Protein AF-A0AAD9N5W9-F1 (afdb_monomer_lite)

InterPro domains:
  IPR009030 Growth factor receptor cysteine-rich domain superfamily [SSF57184] (3-117)

Secondary structure (DSSP, 8-state):
--TTS--PPPPTTBSSEEE-TTSS-EEEPTT-BPTTEEE-TTS-EEEPPTTBSSEEEETTEEEE-TT-BPTTEEE-TTT--EEEPSTTBS--SSTT---TT-BPTTPEEETTTTEEE------

Structure (mmCIF, N/CA/C/O backbone):
data_AF-A0AAD9N5W9-F1
#
_entry.id   AF-A0AAD9N5W9-F1
#
loop_
_atom_site.group_PDB
_atom_site.id
_atom_site.type_symbol
_atom_site.label_atom_id
_atom_site.label_alt_id
_atom_site.label_comp_id
_atom_site.label_asym_id
_atom_site.label_entity_id
_atom_site.label_seq_id
_atom_site.pdbx_PDB_ins_code
_atom_site.Cartn_x
_atom_site.Cartn_y
_atom_site.Cartn_z
_atom_site.occupancy
_atom_site.B_iso_or_equiv
_atom_site.auth_seq_id
_atom_site.auth_comp_id
_atom_site.auth_asym_id
_atom_site.auth_atom_id
_atom_site.pdbx_PDB_model_num
ATOM 1 N N . MET A 1 1 ? 24.415 -7.903 -15.112 1.00 46.16 1 MET A N 1
ATOM 2 C CA . MET A 1 1 ? 25.816 -7.718 -14.672 1.00 46.16 1 MET A CA 1
ATOM 3 C C . MET A 1 1 ? 26.471 -6.751 -15.632 1.00 46.16 1 MET A C 1
ATOM 5 O O . MET A 1 1 ? 26.372 -6.989 -16.832 1.00 46.16 1 MET A O 1
ATOM 9 N N . LYS A 1 2 ? 27.079 -5.672 -15.133 1.00 53.84 2 LYS A N 1
ATOM 10 C CA . LYS A 1 2 ? 27.999 -4.876 -15.950 1.00 53.84 2 LYS A CA 1
ATOM 11 C C . LYS A 1 2 ? 29.322 -5.635 -16.118 1.00 53.84 2 LYS A C 1
ATOM 13 O O . LYS A 1 2 ? 29.645 -6.520 -15.325 1.00 53.84 2 LYS A O 1
ATOM 18 N N . SER A 1 3 ? 30.076 -5.295 -17.158 1.00 59.38 3 SER A N 1
ATOM 19 C CA . SER A 1 3 ? 31.372 -5.898 -17.511 1.00 59.38 3 SER A CA 1
ATOM 20 C C . SER A 1 3 ? 32.486 -5.635 -16.483 1.00 59.38 3 SER A C 1
ATOM 22 O O . SER A 1 3 ? 33.529 -6.275 -16.551 1.00 59.38 3 SER A O 1
ATOM 24 N N . ASP A 1 4 ? 32.261 -4.736 -15.523 1.00 64.19 4 ASP A N 1
ATOM 25 C CA . ASP A 1 4 ? 33.146 -4.407 -14.397 1.00 64.19 4 ASP A CA 1
ATOM 26 C C . ASP A 1 4 ? 32.811 -5.188 -13.107 1.00 64.19 4 ASP A C 1
ATOM 28 O O . ASP A 1 4 ? 33.439 -4.978 -12.071 1.00 64.19 4 ASP A O 1
ATOM 32 N N . GLY A 1 5 ? 31.823 -6.091 -13.150 1.00 66.06 5 GLY A N 1
ATOM 33 C CA . GLY A 1 5 ? 31.380 -6.856 -11.982 1.00 66.06 5 GLY A CA 1
ATOM 34 C C . GLY A 1 5 ? 30.469 -6.078 -11.029 1.00 66.06 5 GLY A C 1
ATOM 35 O O . GLY A 1 5 ? 30.102 -6.613 -9.983 1.00 66.06 5 GLY A O 1
ATOM 36 N N . THR A 1 6 ? 30.057 -4.854 -11.377 1.00 71.69 6 THR A N 1
ATOM 37 C CA . THR A 1 6 ? 29.087 -4.100 -10.575 1.00 71.69 6 THR A CA 1
ATOM 38 C C . THR A 1 6 ? 27.648 -4.508 -10.907 1.00 71.69 6 THR A C 1
ATOM 40 O O . THR A 1 6 ? 27.255 -4.719 -12.066 1.00 71.69 6 THR A O 1
ATOM 43 N N . CYS A 1 7 ? 26.835 -4.651 -9.861 1.00 77.94 7 CYS A N 1
ATOM 44 C CA . CYS A 1 7 ? 25.396 -4.846 -9.980 1.00 77.94 7 CYS A CA 1
ATOM 45 C C . CYS A 1 7 ? 24.723 -3.477 -9.941 1.00 77.94 7 CYS A C 1
ATOM 47 O O . CYS A 1 7 ? 24.791 -2.783 -8.932 1.00 77.94 7 CYS A O 1
ATOM 49 N N . LEU A 1 8 ? 24.080 -3.090 -11.043 1.00 83.19 8 LEU A N 1
ATOM 50 C CA . LEU A 1 8 ? 23.197 -1.932 -11.039 1.00 83.19 8 LEU A CA 1
ATOM 51 C C . LEU A 1 8 ? 21.906 -2.318 -10.315 1.00 83.19 8 LEU A C 1
ATOM 53 O O . LEU A 1 8 ? 21.275 -3.314 -10.676 1.00 83.19 8 LEU A O 1
ATOM 57 N N . GLU A 1 9 ? 21.535 -1.553 -9.295 1.00 87.25 9 GLU A N 1
ATOM 58 C CA . GLU A 1 9 ? 20.286 -1.777 -8.576 1.00 87.25 9 GLU A CA 1
ATOM 59 C C . GLU A 1 9 ? 19.084 -1.359 -9.427 1.00 87.25 9 GLU A C 1
ATOM 61 O O . GLU A 1 9 ? 19.150 -0.423 -10.227 1.00 87.25 9 GLU A O 1
ATOM 66 N N . CYS A 1 10 ? 17.969 -2.068 -9.258 1.00 88.81 10 CYS A N 1
ATOM 67 C CA . CYS A 1 10 ? 16.720 -1.665 -9.885 1.00 88.81 10 CYS A CA 1
ATOM 68 C C . CYS A 1 10 ? 16.215 -0.344 -9.288 1.00 88.81 10 CYS A C 1
ATOM 70 O O . CYS A 1 10 ? 16.436 -0.093 -8.100 1.00 88.81 10 CYS A O 1
ATOM 72 N N . PRO A 1 11 ? 15.463 0.457 -10.067 1.00 89.56 11 PRO A N 1
ATOM 73 C CA . PRO A 1 11 ? 14.783 1.634 -9.544 1.00 89.56 11 PRO A CA 1
ATOM 74 C C . PRO A 1 11 ? 13.959 1.314 -8.294 1.00 89.56 11 PRO A C 1
ATOM 76 O O . PRO A 1 11 ? 13.427 0.207 -8.141 1.00 89.56 11 PRO A O 1
ATOM 79 N N . THR A 1 12 ? 13.825 2.298 -7.407 1.00 91.62 12 THR A N 1
ATOM 80 C CA . THR A 1 12 ? 13.035 2.171 -6.179 1.00 91.62 12 THR A CA 1
ATOM 81 C C . THR A 1 12 ? 11.639 1.630 -6.479 1.00 91.62 12 THR A C 1
ATOM 83 O O . THR A 1 12 ? 10.984 2.044 -7.430 1.00 91.62 12 THR A O 1
ATOM 86 N N . GLY A 1 13 ? 11.185 0.670 -5.671 1.00 90.50 13 GLY A N 1
ATOM 87 C CA . GLY A 1 13 ? 9.868 0.059 -5.850 1.00 90.50 13 GLY A CA 1
ATOM 88 C C . GLY A 1 13 ? 9.771 -0.958 -6.986 1.00 90.50 13 GLY A C 1
ATOM 89 O O . GLY A 1 13 ? 8.724 -1.574 -7.133 1.00 90.50 13 GLY A O 1
ATOM 90 N N . CYS A 1 14 ? 10.834 -1.203 -7.754 1.00 93.88 14 CYS A N 1
ATOM 91 C CA . CYS A 1 14 ? 10.831 -2.196 -8.822 1.00 93.88 14 CYS A CA 1
ATOM 92 C C . CYS A 1 14 ? 11.316 -3.570 -8.332 1.00 93.88 14 CYS A C 1
ATOM 94 O O . CYS A 1 14 ? 12.385 -3.685 -7.730 1.00 93.88 14 CYS A O 1
ATOM 96 N N . ALA A 1 15 ? 10.533 -4.623 -8.573 1.00 93.00 15 ALA A N 1
ATOM 97 C CA . ALA A 1 15 ? 10.898 -6.000 -8.238 1.00 93.00 15 ALA A CA 1
ATOM 98 C C . ALA A 1 15 ? 11.786 -6.635 -9.317 1.00 93.00 15 ALA A C 1
ATOM 100 O O . ALA A 1 15 ? 12.663 -7.434 -8.996 1.00 93.00 15 ALA A O 1
ATOM 101 N N . VAL A 1 16 ? 11.563 -6.279 -10.587 1.00 91.12 16 VAL A N 1
ATOM 102 C CA . VAL A 1 16 ? 12.342 -6.775 -11.730 1.00 91.12 16 VAL A CA 1
ATOM 103 C C . VAL A 1 16 ? 12.600 -5.637 -12.706 1.00 91.12 16 VAL A C 1
ATOM 105 O O . VAL A 1 16 ? 11.656 -5.066 -13.246 1.00 91.12 16 VAL A O 1
ATOM 108 N N . CYS A 1 17 ? 13.868 -5.338 -12.976 1.00 91.56 17 CYS A N 1
ATOM 109 C CA . CYS A 1 17 ? 14.277 -4.319 -13.938 1.00 91.56 17 CYS A CA 1
ATOM 110 C C . CYS A 1 17 ? 15.056 -4.912 -15.118 1.00 91.56 17 CYS A C 1
ATOM 112 O O . CYS A 1 17 ? 15.670 -5.976 -15.015 1.00 91.56 17 CYS A O 1
ATOM 114 N N . SER A 1 18 ? 15.038 -4.196 -16.238 1.00 89.81 18 SER A N 1
ATOM 115 C CA . SER A 1 18 ? 15.862 -4.456 -17.414 1.00 89.81 18 SER A CA 1
ATOM 116 C C . SER A 1 18 ? 16.995 -3.441 -17.483 1.00 89.81 18 SER A C 1
ATOM 118 O O . SER A 1 18 ? 16.785 -2.252 -17.271 1.00 89.81 18 SER A O 1
ATOM 120 N N . LEU A 1 19 ? 18.200 -3.917 -17.789 1.00 87.75 19 LEU A N 1
ATOM 121 C CA . LEU A 1 19 ? 19.357 -3.063 -18.047 1.00 87.75 19 LEU A CA 1
ATOM 122 C C . LEU A 1 19 ? 19.247 -2.435 -19.438 1.00 87.75 19 LEU A C 1
ATOM 124 O O . LEU A 1 19 ? 18.858 -3.109 -20.395 1.00 87.75 19 LEU A O 1
ATOM 128 N N . SER A 1 20 ? 19.635 -1.168 -19.555 1.00 84.69 20 SER A N 1
ATOM 129 C CA . SER A 1 20 ? 19.831 -0.521 -20.849 1.00 84.69 20 SER A CA 1
ATOM 130 C C . SER A 1 20 ? 20.986 -1.171 -21.619 1.00 84.69 20 SER A C 1
ATOM 132 O O . SER A 1 20 ? 21.860 -1.817 -21.037 1.00 84.69 20 SER A O 1
ATOM 134 N N . ALA A 1 21 ? 20.998 -1.008 -22.945 1.00 82.75 21 ALA A N 1
ATOM 135 C CA . ALA A 1 21 ? 21.996 -1.634 -23.819 1.00 82.75 21 ALA A CA 1
ATOM 136 C C . ALA A 1 21 ? 23.443 -1.202 -23.506 1.00 82.75 21 ALA A C 1
ATOM 138 O O . ALA A 1 21 ? 24.378 -1.970 -23.715 1.00 82.75 21 ALA A O 1
ATOM 139 N N . ASP A 1 22 ? 23.622 0.007 -22.976 1.00 81.44 22 ASP A N 1
ATOM 140 C CA . ASP A 1 22 ? 24.897 0.558 -22.508 1.00 81.44 22 ASP A CA 1
ATOM 141 C C . ASP A 1 22 ? 25.222 0.176 -21.048 1.00 81.44 22 ASP A C 1
ATOM 143 O O . A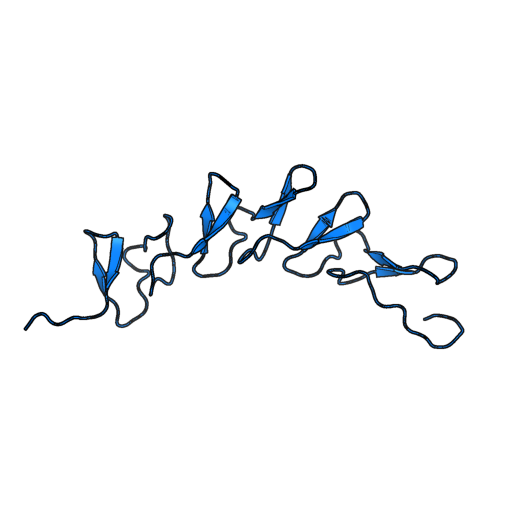SP A 1 22 ? 26.287 0.515 -20.533 1.00 81.44 22 ASP A O 1
ATOM 147 N N . GLY A 1 23 ? 24.313 -0.523 -20.359 1.00 79.75 23 GLY A N 1
ATOM 148 C CA . GLY A 1 23 ? 24.467 -0.950 -18.971 1.00 79.75 23 GLY A CA 1
ATOM 149 C C . GLY A 1 23 ? 24.566 0.204 -17.973 1.00 79.75 23 GLY A C 1
ATOM 150 O O . GLY A 1 23 ? 25.011 -0.010 -16.845 1.00 79.75 23 GLY A O 1
ATOM 151 N N . THR A 1 24 ? 24.208 1.433 -18.351 1.00 83.38 24 THR A N 1
ATOM 152 C CA . THR A 1 24 ? 24.320 2.609 -17.472 1.00 83.38 24 THR A CA 1
ATOM 153 C C . THR A 1 24 ? 23.067 2.839 -16.637 1.00 83.38 24 THR A C 1
ATOM 155 O O . THR A 1 24 ? 23.171 3.391 -15.543 1.00 83.38 24 THR A O 1
ATOM 158 N N . SER A 1 25 ? 21.915 2.358 -17.106 1.00 84.38 25 SER A N 1
ATOM 159 C CA . SER A 1 25 ? 20.615 2.546 -16.470 1.00 84.38 25 SER A CA 1
ATOM 160 C C . SER A 1 25 ? 19.832 1.234 -16.384 1.00 84.38 25 SER A C 1
ATOM 162 O O . SER A 1 25 ? 20.102 0.265 -17.097 1.00 84.38 25 SER A O 1
ATOM 164 N N . ALA A 1 26 ? 18.873 1.190 -15.463 1.00 88.19 26 ALA A N 1
ATOM 165 C CA . ALA A 1 26 ? 17.914 0.106 -15.346 1.00 88.19 26 ALA A CA 1
ATOM 166 C C . ALA A 1 26 ? 16.507 0.697 -15.333 1.00 88.19 26 ALA A C 1
ATOM 168 O O . ALA A 1 26 ? 16.234 1.632 -14.584 1.00 88.19 26 ALA A O 1
ATOM 169 N N . THR A 1 27 ? 15.615 0.146 -16.145 1.00 88.88 27 THR A N 1
ATOM 170 C CA . THR A 1 27 ? 14.198 0.524 -16.196 1.00 88.88 27 THR A CA 1
ATOM 171 C C . THR A 1 27 ? 13.349 -0.599 -15.634 1.00 88.88 27 THR 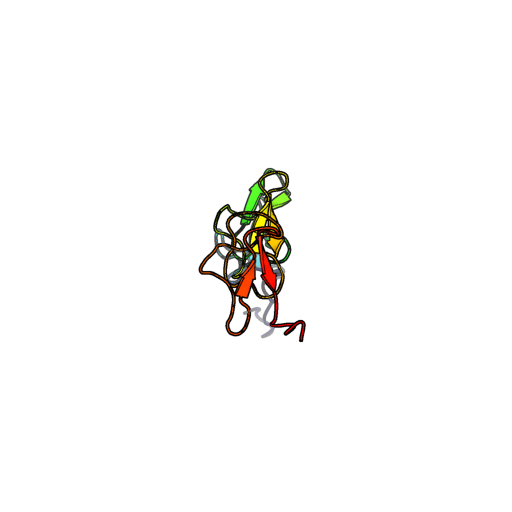A C 1
ATOM 173 O O . THR A 1 27 ? 13.689 -1.777 -15.767 1.00 88.88 27 THR A O 1
ATOM 176 N N . CYS A 1 28 ? 12.250 -0.263 -14.956 1.00 92.06 28 CYS A N 1
ATOM 177 C CA . CYS A 1 28 ? 11.400 -1.306 -14.403 1.00 92.06 28 CYS A CA 1
ATOM 178 C C . CYS A 1 28 ? 10.671 -2.059 -15.515 1.00 92.06 28 CYS A C 1
ATOM 180 O O . CYS A 1 28 ? 10.127 -1.455 -16.440 1.00 92.06 28 CYS A O 1
ATOM 182 N N . VAL A 1 29 ? 10.637 -3.387 -15.416 1.00 92.44 29 VAL A N 1
ATOM 183 C CA . VAL A 1 29 ? 9.873 -4.210 -16.356 1.00 92.44 29 VAL A CA 1
ATOM 184 C C . VAL A 1 29 ? 8.384 -3.936 -16.158 1.00 92.44 29 VAL A C 1
ATOM 186 O O . VAL A 1 29 ? 7.912 -3.747 -15.034 1.00 92.44 29 VAL A O 1
ATOM 189 N N . SER A 1 30 ? 7.628 -3.919 -17.257 1.00 91.44 30 SER A N 1
ATOM 190 C CA . SER A 1 30 ? 6.193 -3.657 -17.195 1.00 91.44 30 SER A CA 1
ATOM 191 C C . SER A 1 30 ? 5.465 -4.636 -16.265 1.00 91.44 30 SER A C 1
ATOM 193 O O . SER A 1 30 ? 5.664 -5.851 -16.342 1.00 91.44 30 SER A O 1
ATOM 195 N N . GLY A 1 31 ? 4.671 -4.098 -15.337 1.00 88.19 31 GLY A N 1
ATOM 196 C CA . GLY A 1 31 ? 3.935 -4.863 -14.328 1.00 88.19 31 GLY A CA 1
ATOM 197 C C . GLY A 1 31 ? 4.802 -5.531 -13.253 1.00 88.19 31 GLY A C 1
ATOM 198 O O . GLY A 1 31 ? 4.323 -6.437 -12.574 1.00 88.19 31 GLY A O 1
ATOM 199 N N . LYS A 1 32 ? 6.076 -5.138 -13.093 1.00 93.50 32 LYS A N 1
ATOM 200 C CA . LYS A 1 32 ? 7.008 -5.731 -12.112 1.00 93.50 32 LYS A CA 1
ATOM 201 C C . LYS A 1 32 ? 7.387 -4.789 -10.971 1.00 93.50 32 LYS A C 1
ATOM 203 O O . LYS A 1 32 ? 8.500 -4.863 -10.452 1.00 93.50 32 LYS A O 1
ATOM 208 N N . CYS A 1 33 ? 6.465 -3.937 -10.540 1.00 94.19 33 CYS A N 1
ATOM 209 C CA . CYS A 1 33 ? 6.625 -3.211 -9.284 1.00 94.19 33 CYS A CA 1
ATOM 210 C C . CYS A 1 33 ? 6.484 -4.155 -8.076 1.00 94.19 33 CYS A C 1
ATOM 212 O O . CYS A 1 33 ? 5.839 -5.203 -8.149 1.00 94.19 33 CYS A O 1
ATOM 214 N N . LYS A 1 34 ? 7.135 -3.804 -6.966 1.00 93.38 34 LYS A N 1
ATOM 215 C CA . LYS A 1 34 ? 7.000 -4.476 -5.668 1.00 93.38 34 LYS A CA 1
ATOM 216 C C . LYS A 1 34 ? 5.581 -4.267 -5.127 1.00 93.38 34 LYS A C 1
ATOM 218 O O . LYS A 1 34 ? 4.870 -3.360 -5.548 1.00 93.38 34 LYS A O 1
ATOM 223 N N . GLN A 1 35 ? 5.182 -5.080 -4.151 1.00 90.12 35 GLN A N 1
ATOM 224 C CA . GLN A 1 35 ? 3.944 -4.844 -3.404 1.00 90.12 35 GLN A CA 1
ATOM 225 C C . GLN A 1 35 ? 3.959 -3.434 -2.794 1.00 90.12 35 GLN A C 1
ATOM 227 O O . GLN A 1 35 ? 5.021 -2.970 -2.371 1.00 90.12 35 GLN A O 1
ATOM 232 N N . ARG A 1 36 ? 2.795 -2.773 -2.730 1.00 91.62 36 ARG A N 1
ATOM 233 C CA . ARG A 1 36 ? 2.651 -1.359 -2.332 1.00 91.62 36 ARG A CA 1
ATOM 234 C C . ARG A 1 36 ? 3.259 -0.352 -3.315 1.00 91.62 36 ARG A C 1
ATOM 236 O O . ARG A 1 36 ? 3.501 0.790 -2.936 1.00 91.62 36 ARG A O 1
ATOM 243 N N . TYR A 1 37 ? 3.498 -0.756 -4.560 1.00 93.75 37 TYR A N 1
ATOM 244 C CA . TYR A 1 37 ? 3.879 0.139 -5.648 1.00 93.75 37 TYR A CA 1
ATOM 245 C C . TYR A 1 37 ? 3.018 -0.125 -6.883 1.00 93.75 37 TYR A C 1
ATOM 247 O O . TYR A 1 37 ? 2.654 -1.267 -7.163 1.00 93.75 37 TYR A O 1
ATOM 255 N N . ILE A 1 38 ? 2.750 0.929 -7.649 1.00 93.88 38 ILE A N 1
ATOM 256 C C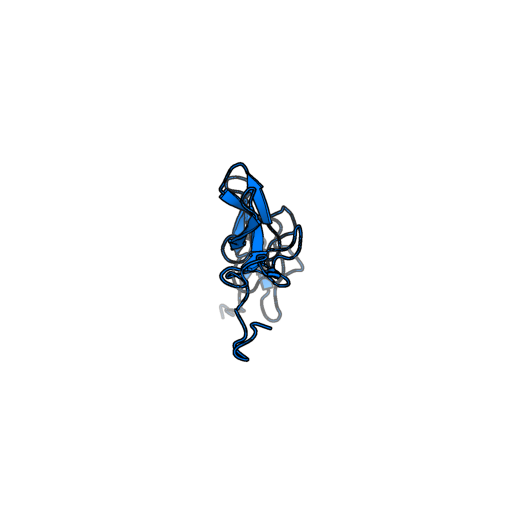A . ILE A 1 38 ? 2.049 0.873 -8.933 1.00 93.88 38 ILE A CA 1
ATOM 257 C C . ILE A 1 38 ? 2.942 1.435 -10.037 1.00 93.88 38 ILE A C 1
ATOM 259 O O . ILE A 1 38 ? 3.719 2.363 -9.813 1.00 93.88 38 ILE A O 1
ATOM 263 N N . GLN A 1 39 ? 2.862 0.847 -11.229 1.00 93.50 39 GLN A N 1
ATOM 264 C CA . GLN A 1 39 ? 3.659 1.291 -12.365 1.00 93.50 39 GLN A CA 1
ATOM 265 C C . GLN A 1 39 ? 3.028 2.513 -13.031 1.00 93.50 39 GLN A C 1
ATOM 267 O O . GLN A 1 39 ? 1.894 2.436 -13.497 1.00 93.50 39 GLN A O 1
ATOM 272 N N . ALA A 1 40 ? 3.796 3.593 -13.122 1.00 91.25 40 ALA A N 1
ATOM 273 C CA . ALA A 1 40 ? 3.486 4.783 -13.896 1.00 91.25 40 ALA A CA 1
ATOM 274 C C . ALA A 1 40 ? 3.762 4.603 -15.393 1.00 91.25 40 ALA A C 1
ATOM 276 O O . ALA A 1 40 ? 4.379 3.632 -15.840 1.00 91.25 40 ALA A O 1
ATOM 277 N N . THR A 1 41 ? 3.276 5.556 -16.185 1.00 88.25 41 THR A N 1
ATOM 278 C CA . THR A 1 41 ? 3.392 5.570 -17.652 1.00 88.25 41 THR A CA 1
ATOM 279 C C . THR A 1 41 ? 4.835 5.659 -18.146 1.00 88.25 41 THR A C 1
ATOM 281 O O . THR A 1 41 ? 5.135 5.178 -19.236 1.00 88.25 41 THR A O 1
ATOM 284 N N . ASP A 1 42 ? 5.738 6.213 -17.342 1.00 87.56 42 ASP A N 1
ATOM 285 C CA . ASP A 1 42 ? 7.180 6.309 -17.591 1.00 87.56 42 ASP A CA 1
ATOM 286 C C . ASP A 1 42 ? 7.963 5.045 -17.173 1.00 87.56 42 ASP A C 1
ATOM 288 O O . ASP A 1 42 ? 9.192 5.042 -17.193 1.00 87.56 42 ASP A O 1
ATOM 292 N N . LEU A 1 43 ? 7.259 3.964 -16.808 1.00 87.44 43 LEU A N 1
ATOM 293 C CA . LEU A 1 43 ? 7.810 2.724 -16.246 1.00 87.44 43 LEU A CA 1
ATOM 294 C C . LEU A 1 43 ? 8.442 2.886 -14.853 1.00 87.44 43 LEU A C 1
ATOM 296 O O . LEU A 1 43 ? 9.082 1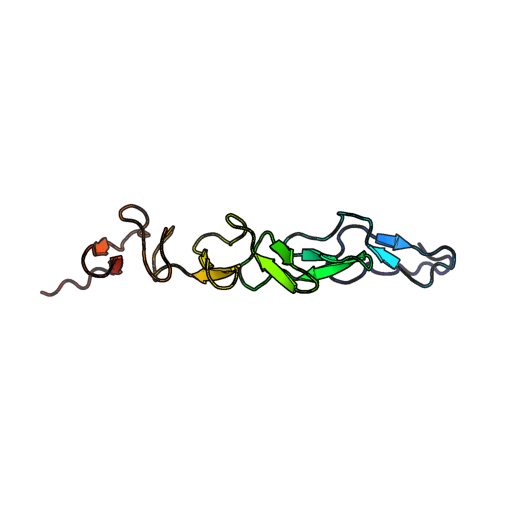.947 -14.368 1.00 87.44 43 LEU A O 1
ATOM 300 N N . SER A 1 44 ? 8.228 4.014 -14.176 1.00 89.88 44 SER A N 1
ATOM 301 C CA . SER A 1 44 ? 8.597 4.190 -12.770 1.00 89.88 44 SER A CA 1
ATOM 302 C C . SER A 1 44 ? 7.597 3.488 -11.851 1.00 89.88 44 SER A C 1
ATOM 304 O O . SER A 1 44 ? 6.423 3.334 -12.180 1.00 89.88 44 SER A O 1
ATOM 306 N N . CYS A 1 45 ? 8.044 3.056 -10.673 1.00 93.38 45 CYS A N 1
ATOM 307 C CA . CYS A 1 45 ? 7.162 2.502 -9.648 1.00 93.38 45 CYS A CA 1
ATOM 308 C C . CYS A 1 45 ? 6.876 3.571 -8.591 1.00 93.38 45 CYS A C 1
ATOM 310 O O . CYS A 1 45 ? 7.767 3.952 -7.832 1.00 93.38 45 CYS A O 1
ATOM 312 N N . ILE A 1 46 ? 5.630 4.032 -8.527 1.00 93.19 46 ILE A N 1
ATOM 313 C CA . ILE A 1 46 ? 5.171 5.023 -7.551 1.00 93.19 46 ILE A CA 1
ATOM 314 C C . ILE A 1 46 ? 4.657 4.279 -6.312 1.00 93.19 46 ILE A C 1
ATOM 316 O O . ILE A 1 46 ? 3.930 3.293 -6.464 1.00 93.19 46 ILE A O 1
ATOM 320 N N . PRO A 1 47 ? 5.033 4.693 -5.089 1.00 94.00 47 PRO A N 1
ATOM 321 C CA . PRO A 1 47 ? 4.510 4.075 -3.878 1.00 94.00 47 PRO A CA 1
ATOM 322 C C . PRO A 1 47 ? 3.003 4.314 -3.750 1.00 94.00 47 PRO A C 1
ATOM 324 O O . PRO A 1 47 ? 2.506 5.411 -4.006 1.00 94.00 47 PRO A O 1
ATOM 327 N N . CYS A 1 48 ? 2.281 3.288 -3.312 1.00 92.94 48 CYS A N 1
ATOM 328 C CA . CYS A 1 48 ? 0.892 3.428 -2.910 1.00 92.94 48 CYS A CA 1
ATOM 329 C C . CYS A 1 48 ? 0.772 4.354 -1.684 1.00 92.94 48 CYS A C 1
ATOM 331 O O . CYS A 1 48 ? 1.729 4.472 -0.909 1.00 92.94 48 CYS A O 1
ATOM 333 N N . PRO A 1 49 ? -0.407 4.967 -1.465 1.00 91.00 49 PRO A N 1
ATOM 334 C CA . PRO A 1 49 ? -0.698 5.713 -0.245 1.00 91.00 49 PRO A CA 1
ATOM 335 C C . PRO A 1 49 ? -0.397 4.920 1.035 1.00 91.00 49 PRO A C 1
ATOM 337 O O . PRO A 1 49 ? -0.311 3.686 1.027 1.00 91.00 49 PRO A O 1
ATOM 340 N N . ALA A 1 50 ? -0.258 5.634 2.154 1.00 89.31 50 ALA A N 1
ATOM 341 C CA . ALA A 1 50 ? -0.089 5.006 3.461 1.00 89.31 50 ALA A CA 1
ATOM 342 C C . ALA A 1 50 ? -1.191 3.963 3.712 1.00 89.31 50 ALA A C 1
ATOM 344 O O . ALA A 1 50 ? -2.334 4.135 3.291 1.00 89.31 50 ALA A O 1
ATOM 345 N N . ASP A 1 51 ? -0.795 2.851 4.332 1.00 88.06 51 ASP A N 1
ATOM 346 C CA . ASP A 1 51 ? -1.677 1.730 4.683 1.00 88.06 51 ASP A CA 1
ATOM 347 C C . ASP A 1 51 ? -2.426 1.072 3.515 1.00 88.06 51 ASP A C 1
ATOM 349 O O . ASP A 1 51 ? -3.345 0.283 3.717 1.00 88.06 51 ASP A O 1
ATOM 353 N N . CYS A 1 52 ? -1.966 1.329 2.289 1.00 91.56 52 CYS A N 1
ATOM 354 C CA . CYS A 1 52 ? -2.440 0.687 1.080 1.00 91.56 52 CYS A CA 1
ATOM 355 C C . CYS A 1 52 ? -1.466 -0.407 0.605 1.00 91.56 52 CYS A C 1
ATOM 357 O O . CYS A 1 52 ? -0.277 -0.167 0.357 1.00 91.56 52 CYS A O 1
ATOM 359 N N . VAL A 1 53 ? -1.987 -1.623 0.471 1.00 91.19 53 VAL A N 1
ATOM 360 C CA . VAL A 1 53 ? -1.349 -2.814 -0.103 1.00 91.19 53 VAL A CA 1
ATOM 361 C C . VAL A 1 53 ? -1.407 -2.804 -1.629 1.00 91.19 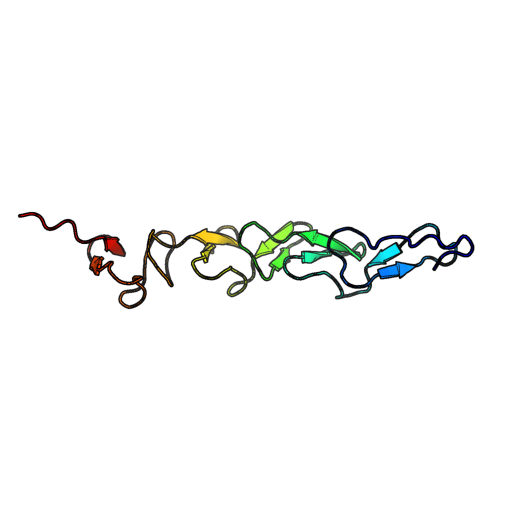53 VAL A C 1
ATOM 363 O O . VAL A 1 53 ? -0.432 -3.191 -2.281 1.00 91.19 53 VAL A O 1
ATOM 366 N N . SER A 1 54 ? -2.535 -2.363 -2.191 1.00 90.56 54 SER A N 1
ATOM 367 C CA . SER A 1 54 ? -2.793 -2.352 -3.631 1.00 90.56 54 SER A CA 1
ATOM 368 C C . SER A 1 54 ? -3.449 -1.046 -4.062 1.00 90.56 54 SER A C 1
ATOM 370 O O . SER A 1 54 ? -4.510 -0.682 -3.564 1.00 90.56 54 SER A O 1
ATOM 372 N N . CYS A 1 55 ? -2.826 -0.339 -4.999 1.00 93.56 55 CYS A N 1
ATOM 373 C CA . CYS A 1 55 ? -3.295 0.944 -5.507 1.00 93.56 55 CYS A CA 1
ATOM 374 C C . CYS A 1 55 ? -3.429 0.928 -7.032 1.00 93.56 55 CYS A C 1
ATOM 376 O O . CYS A 1 55 ? -2.834 0.098 -7.717 1.00 93.56 55 CYS A O 1
ATOM 378 N N . TYR A 1 56 ? -4.203 1.870 -7.557 1.00 91.88 56 TYR A N 1
ATOM 379 C CA . TYR A 1 56 ? -4.320 2.175 -8.977 1.00 91.88 56 TYR A CA 1
ATOM 380 C C . TYR A 1 56 ? -3.850 3.608 -9.238 1.00 91.88 56 TYR A C 1
ATOM 382 O O . TYR A 1 56 ? -3.734 4.414 -8.317 1.00 91.88 56 TYR A O 1
ATOM 390 N N . LEU A 1 57 ? -3.559 3.928 -10.496 1.00 92.06 57 LEU A N 1
ATOM 391 C CA . LEU A 1 57 ? -3.238 5.294 -10.896 1.00 92.06 57 LEU A CA 1
ATOM 392 C C . LEU A 1 57 ? -4.483 6.005 -11.401 1.00 92.06 57 LEU A C 1
ATOM 394 O O . LEU A 1 57 ? -5.177 5.504 -12.286 1.00 92.06 57 LEU A O 1
ATOM 398 N N . GLU A 1 58 ? -4.717 7.198 -10.869 1.00 90.19 58 GLU A N 1
ATOM 399 C CA . GLU A 1 58 ? -5.636 8.169 -11.445 1.00 90.19 58 GLU A CA 1
ATOM 400 C C . GLU A 1 58 ? -4.818 9.389 -11.885 1.00 90.19 58 GLU A C 1
ATOM 402 O O . GLU A 1 58 ? -4.366 10.196 -11.069 1.00 90.19 58 GLU A O 1
ATOM 407 N N . GLY A 1 59 ? -4.542 9.471 -13.190 1.00 88.88 59 GLY A N 1
ATOM 408 C CA . GLY A 1 59 ? -3.553 10.404 -13.730 1.00 88.88 59 GLY A CA 1
ATOM 409 C C . GLY A 1 59 ? -2.136 10.018 -13.295 1.00 88.88 59 GLY A C 1
ATOM 410 O O . GLY A 1 59 ? -1.664 8.933 -13.624 1.00 88.88 59 GLY A O 1
ATOM 411 N N . GLU A 1 60 ? -1.474 10.898 -12.543 1.00 86.31 60 GLU A N 1
ATOM 412 C CA . GLU A 1 60 ? -0.126 10.682 -11.984 1.00 86.31 60 GLU A CA 1
ATOM 413 C C . GLU A 1 60 ? -0.144 10.388 -10.473 1.00 86.31 60 GLU A C 1
ATOM 415 O O . GLU A 1 60 ? 0.904 10.249 -9.844 1.00 86.31 60 GLU A O 1
ATOM 420 N N . THR A 1 61 ? -1.333 10.299 -9.867 1.00 89.31 61 THR A N 1
ATOM 421 C CA . THR A 1 61 ? -1.481 10.063 -8.426 1.00 89.31 61 THR A CA 1
ATOM 422 C C . THR A 1 61 ? -1.904 8.625 -8.158 1.00 89.31 61 THR A C 1
ATOM 424 O O . THR A 1 61 ? -2.875 8.129 -8.732 1.00 89.31 61 THR A O 1
ATOM 427 N N . ALA A 1 62 ? -1.185 7.953 -7.259 1.00 92.00 62 ALA A N 1
ATOM 428 C CA . ALA A 1 62 ? -1.554 6.627 -6.785 1.00 92.00 62 ALA A CA 1
ATOM 429 C C . ALA A 1 62 ? -2.700 6.731 -5.767 1.00 92.00 62 ALA A C 1
ATOM 431 O O . ALA A 1 62 ? -2.571 7.403 -4.744 1.00 92.00 62 ALA A O 1
ATOM 432 N N . LYS A 1 63 ? -3.805 6.040 -6.036 1.00 92.06 63 LYS A N 1
ATOM 433 C CA . LYS A 1 63 ? -4.987 5.943 -5.173 1.00 92.06 63 LYS A CA 1
ATOM 434 C C . LYS A 1 63 ? -5.193 4.514 -4.722 1.00 92.06 63 LYS A C 1
ATOM 436 O O . LYS A 1 63 ? -4.974 3.585 -5.496 1.00 92.06 63 LYS A O 1
ATOM 441 N N . CYS A 1 64 ? -5.594 4.306 -3.475 1.00 92.38 64 CYS A N 1
ATOM 442 C CA . CYS A 1 64 ? -5.764 2.947 -2.988 1.00 92.38 64 CYS A CA 1
ATOM 443 C C . CYS A 1 64 ? -6.951 2.265 -3.660 1.00 92.38 64 CYS A C 1
ATOM 445 O O . CYS A 1 64 ? -7.961 2.918 -3.894 1.00 92.38 64 CYS A O 1
ATOM 447 N N . ALA A 1 65 ? -6.844 0.975 -3.974 1.00 90.44 65 ALA A N 1
ATOM 448 C CA . ALA A 1 65 ? -7.965 0.192 -4.486 1.00 90.44 65 ALA A CA 1
ATOM 449 C C . ALA A 1 65 ? -9.006 -0.076 -3.381 1.00 90.44 65 ALA A C 1
ATOM 451 O O . ALA A 1 65 ? -8.682 -0.014 -2.197 1.00 90.44 65 ALA A O 1
ATOM 452 N N . VAL A 1 66 ? -10.243 -0.402 -3.776 1.00 83.12 66 VAL A N 1
ATOM 453 C CA . VAL A 1 66 ? -11.389 -0.614 -2.862 1.00 83.12 66 VAL A CA 1
ATOM 454 C C . VAL A 1 66 ? -11.093 -1.668 -1.790 1.00 83.12 66 VAL A C 1
ATOM 456 O O . VAL A 1 66 ? -11.355 -1.438 -0.617 1.00 83.12 66 VAL A O 1
ATOM 459 N N . ASP A 1 67 ? -10.430 -2.758 -2.174 1.00 81.94 67 ASP A N 1
ATOM 460 C CA . ASP A 1 67 ? -9.979 -3.827 -1.269 1.00 81.94 67 ASP A CA 1
ATOM 461 C C . ASP A 1 67 ? -8.451 -3.824 -1.102 1.00 81.94 67 ASP A C 1
ATOM 463 O O . ASP A 1 67 ? -7.812 -4.844 -0.845 1.00 81.94 67 ASP A O 1
ATOM 467 N N . GLY A 1 68 ? -7.839 -2.667 -1.353 1.00 86.62 68 GLY A N 1
ATOM 468 C CA . GLY A 1 68 ? -6.397 -2.494 -1.387 1.00 86.62 68 GLY A CA 1
ATOM 469 C C . GLY A 1 68 ? -5.791 -2.066 -0.062 1.00 86.62 68 GLY A C 1
ATOM 470 O O . GLY A 1 68 ? -4.573 -1.956 -0.004 1.00 86.62 68 GLY A O 1
ATOM 471 N N . CYS A 1 69 ? -6.584 -1.791 0.972 1.00 89.62 69 CYS A N 1
ATOM 472 C CA . CYS A 1 69 ? -6.081 -1.356 2.272 1.00 89.62 69 CYS A CA 1
ATOM 473 C C . CYS A 1 69 ? -5.550 -2.526 3.111 1.00 89.62 69 CYS A C 1
ATOM 475 O O . CYS A 1 69 ? -5.949 -3.674 2.930 1.00 89.62 69 CYS A O 1
ATOM 477 N N . ASN A 1 70 ? -4.616 -2.229 4.016 1.00 87.12 70 ASN A N 1
ATOM 478 C CA . ASN A 1 70 ? -4.159 -3.174 5.033 1.00 87.12 70 ASN A CA 1
ATOM 479 C C . ASN A 1 70 ? -5.328 -3.634 5.916 1.00 87.12 70 ASN A C 1
ATOM 481 O O . ASN A 1 70 ? -6.324 -2.925 6.066 1.00 87.12 70 ASN A O 1
ATOM 485 N N . ASP A 1 71 ? -5.151 -4.774 6.584 1.00 78.50 71 ASP A N 1
ATOM 486 C CA . ASP A 1 71 ? -6.033 -5.176 7.678 1.00 78.50 71 ASP A CA 1
ATOM 487 C C . ASP A 1 71 ? -6.186 -4.007 8.668 1.00 78.50 71 ASP A C 1
ATOM 489 O O . ASP A 1 71 ? -5.211 -3.311 8.962 1.00 78.50 71 ASP A O 1
ATOM 493 N N . LEU A 1 72 ? -7.397 -3.799 9.199 1.00 80.06 72 LEU A N 1
ATOM 494 C CA . LEU A 1 72 ? -7.777 -2.666 10.066 1.00 80.06 72 LEU A CA 1
ATOM 495 C C . LEU A 1 72 ? -7.948 -1.306 9.363 1.00 80.06 72 LEU A C 1
ATOM 497 O O . LEU A 1 72 ? -8.251 -0.321 10.039 1.00 80.06 72 LEU A O 1
ATOM 501 N N . PHE A 1 73 ? -7.778 -1.226 8.042 1.00 85.94 73 PHE A N 1
ATOM 502 C CA . PHE A 1 73 ? -8.001 -0.006 7.269 1.00 85.94 73 PHE A CA 1
ATOM 503 C C . PHE A 1 73 ? -9.067 -0.224 6.200 1.00 85.94 73 PHE A C 1
ATOM 505 O O . PHE A 1 73 ? -9.157 -1.287 5.591 1.00 85.94 73 PHE A O 1
ATOM 512 N N . ILE A 1 74 ? -9.847 0.819 5.937 1.00 86.75 74 ILE A N 1
ATOM 513 C CA . ILE A 1 74 ? -10.813 0.847 4.842 1.00 86.75 74 ILE A CA 1
ATOM 514 C C . ILE A 1 74 ? -10.505 1.983 3.887 1.00 86.75 74 ILE A C 1
ATOM 516 O O . ILE A 1 74 ? -9.940 3.008 4.277 1.00 86.75 74 ILE A O 1
ATOM 520 N N . GLN A 1 75 ? -10.915 1.816 2.636 1.00 88.12 75 GLN A N 1
ATOM 521 C CA . GLN A 1 75 ? -10.830 2.883 1.658 1.00 88.12 75 GLN A CA 1
ATOM 522 C C . GLN A 1 75 ? -11.859 3.976 1.991 1.00 88.12 75 GLN A C 1
ATOM 524 O O . GLN A 1 75 ? -13.059 3.722 2.082 1.00 88.12 75 GLN A O 1
ATOM 529 N N . ASP A 1 76 ? -11.390 5.209 2.150 1.00 83.88 76 ASP A N 1
ATOM 530 C CA . ASP A 1 76 ? -12.232 6.396 2.197 1.00 83.88 76 ASP A CA 1
ATOM 531 C C . ASP A 1 76 ? -12.738 6.677 0.779 1.00 83.88 76 ASP A C 1
ATOM 533 O O . ASP A 1 76 ? -11.952 6.937 -0.135 1.00 83.88 76 ASP A O 1
ATOM 537 N N . SER A 1 77 ? -14.054 6.621 0.580 1.00 79.50 77 SER A N 1
ATOM 538 C CA . SER A 1 77 ? -14.683 6.846 -0.726 1.00 79.50 77 SER A CA 1
ATOM 539 C C . SER A 1 77 ? -14.487 8.265 -1.269 1.00 79.50 77 SER A C 1
ATOM 541 O O . SER A 1 77 ? -14.735 8.495 -2.450 1.00 79.50 77 SER A O 1
ATOM 543 N N . SER A 1 78 ? -14.074 9.216 -0.428 1.00 81.12 78 SER A N 1
ATOM 544 C CA . SER A 1 78 ? -13.877 10.617 -0.817 1.00 81.12 78 SER A CA 1
ATOM 545 C C . SER A 1 78 ? -12.532 10.811 -1.517 1.00 81.12 78 SER A C 1
ATOM 547 O O . SER A 1 78 ? -12.468 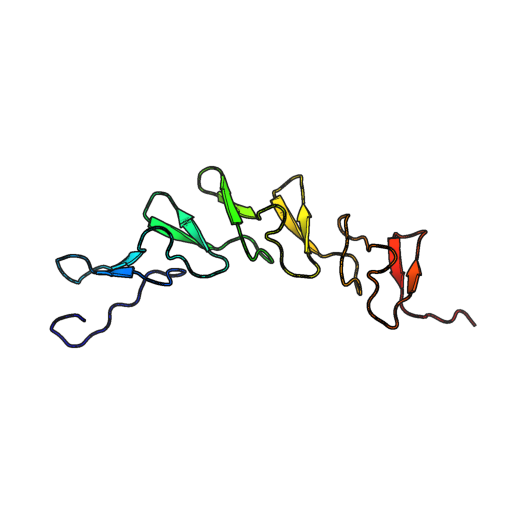11.426 -2.578 1.00 81.12 78 SER A O 1
ATOM 549 N N . ASP A 1 79 ? -11.471 10.227 -0.952 1.00 80.94 79 ASP A N 1
ATOM 550 C CA . ASP A 1 79 ? -10.088 10.470 -1.387 1.00 80.94 79 ASP A CA 1
ATOM 551 C C . ASP A 1 79 ? -9.362 9.204 -1.872 1.00 80.94 79 ASP A C 1
ATOM 553 O O . ASP A 1 79 ? -8.198 9.268 -2.269 1.00 80.94 79 ASP A O 1
ATOM 557 N N . ALA A 1 80 ? -10.024 8.041 -1.835 1.00 85.62 80 ALA A N 1
ATOM 558 C CA . ALA A 1 80 ? -9.427 6.723 -2.074 1.00 85.62 80 ALA A CA 1
ATOM 559 C C . ALA A 1 80 ? -8.165 6.473 -1.221 1.00 85.62 80 ALA A C 1
ATOM 561 O O . ALA A 1 80 ? -7.213 5.816 -1.654 1.00 85.62 80 ALA A O 1
ATOM 562 N N . SER A 1 81 ? -8.148 7.029 -0.009 1.00 85.88 81 SER A N 1
ATOM 563 C CA . SER A 1 81 ? -7.087 6.859 0.983 1.00 85.88 81 SER A CA 1
ATOM 564 C C . SER A 1 81 ? -7.485 5.793 1.998 1.00 85.88 81 SER A C 1
ATOM 566 O O . SER A 1 81 ? -8.666 5.596 2.265 1.00 85.88 81 SER A O 1
ATOM 568 N N . CYS A 1 82 ? -6.519 5.082 2.572 1.00 87.62 82 CYS A N 1
ATOM 569 C CA . CYS A 1 82 ? -6.820 4.124 3.628 1.00 87.62 82 CYS A CA 1
ATOM 570 C C . CYS A 1 82 ? -6.952 4.854 4.958 1.00 87.62 82 CYS A C 1
ATOM 572 O O . CYS A 1 82 ? -6.003 5.485 5.421 1.00 87.62 82 CYS A O 1
ATOM 574 N N . THR A 1 83 ? -8.122 4.759 5.581 1.00 87.44 83 THR A N 1
ATOM 575 C CA . THR A 1 83 ? -8.330 5.248 6.942 1.00 87.44 83 THR A CA 1
ATOM 576 C C . THR A 1 83 ? -8.519 4.078 7.892 1.00 87.44 83 THR A C 1
ATOM 578 O O . THR A 1 83 ? -9.236 3.128 7.585 1.00 87.44 83 THR A O 1
ATOM 581 N N . GLY A 1 84 ? -7.880 4.158 9.058 1.00 86.44 84 GLY A N 1
ATOM 582 C CA . GLY A 1 84 ? -8.009 3.149 10.099 1.00 86.44 84 GLY A CA 1
ATOM 583 C C . GLY A 1 84 ? -9.429 3.058 10.662 1.00 86.44 84 GLY A C 1
ATOM 584 O O . GLY A 1 84 ? -10.150 4.057 10.783 1.00 86.44 84 GLY A O 1
ATOM 585 N N . CYS A 1 85 ? -9.812 1.843 11.032 1.00 86.88 85 CYS A N 1
ATOM 586 C CA . CYS A 1 85 ? -10.995 1.567 11.835 1.00 86.88 85 CYS A CA 1
ATOM 587 C C . CYS A 1 85 ? -10.874 2.167 13.245 1.00 86.88 85 CYS A C 1
ATOM 589 O O . CYS A 1 85 ? -9.813 2.651 13.654 1.00 86.88 85 CYS A O 1
ATOM 591 N N . ALA A 1 86 ? -11.968 2.124 14.013 1.00 86.12 86 ALA A N 1
ATOM 592 C CA . ALA A 1 86 ? -11.924 2.457 15.435 1.00 86.12 86 ALA A CA 1
ATOM 593 C C . ALA A 1 86 ? -10.836 1.644 16.162 1.00 86.12 86 ALA A C 1
ATOM 595 O O . ALA A 1 86 ? -10.512 0.518 15.776 1.00 86.12 86 ALA A O 1
ATOM 596 N N . ALA A 1 87 ? -10.284 2.197 17.243 1.00 83.81 87 ALA A N 1
ATOM 597 C CA . ALA A 1 87 ? -9.309 1.477 18.055 1.00 83.81 87 ALA A CA 1
ATOM 598 C C . ALA A 1 87 ? -9.869 0.115 18.511 1.00 83.81 87 ALA A C 1
ATOM 600 O O . ALA A 1 87 ? -11.051 -0.008 18.829 1.00 83.81 87 ALA A O 1
ATOM 601 N N . HIS A 1 88 ? -9.000 -0.899 18.551 1.00 85.06 88 HIS A N 1
ATOM 602 C CA . HIS A 1 88 ? -9.337 -2.271 18.963 1.00 85.06 88 HIS A CA 1
ATOM 603 C C . HIS A 1 88 ? -10.347 -3.000 18.064 1.00 85.06 88 HIS A C 1
ATOM 605 O O . HIS A 1 88 ? -10.956 -3.987 18.479 1.00 85.06 88 HIS A O 1
ATOM 611 N N . CYS A 1 89 ? -10.483 -2.545 16.823 1.00 87.25 89 CYS A N 1
ATOM 612 C CA . CYS A 1 89 ? -11.326 -3.156 15.815 1.00 87.25 89 CYS A CA 1
ATOM 613 C C . CYS A 1 89 ? -10.497 -3.953 14.800 1.00 87.25 89 CYS A C 1
ATOM 615 O O . CYS A 1 89 ? -9.556 -3.405 14.239 1.00 87.25 89 CYS A O 1
ATOM 617 N N . SER A 1 90 ? -10.855 -5.213 14.543 1.00 85.12 90 SER A N 1
ATOM 618 C CA . SER A 1 90 ? -10.262 -6.085 13.521 1.00 85.12 90 SER A CA 1
ATOM 619 C C . SER A 1 90 ? -10.780 -5.807 12.106 1.00 85.12 90 SER A C 1
ATOM 621 O O . SER A 1 90 ? -10.093 -6.111 11.132 1.00 85.12 90 SER A O 1
ATOM 623 N N . LYS A 1 91 ? -11.983 -5.234 11.979 1.00 83.12 91 LYS A N 1
ATOM 624 C CA . LYS A 1 91 ? -12.625 -4.913 10.701 1.00 83.12 91 LYS A CA 1
ATOM 625 C C . LYS A 1 91 ? -13.754 -3.899 10.882 1.00 83.12 91 LYS A C 1
ATOM 627 O O . LYS A 1 91 ? -14.569 -4.016 11.791 1.00 83.12 91 LYS A O 1
ATOM 632 N N . CYS A 1 92 ? -13.836 -2.933 9.982 1.00 85.56 92 CYS A N 1
ATOM 633 C CA . CYS A 1 92 ? -14.928 -1.975 9.947 1.00 85.56 92 CYS A CA 1
ATOM 634 C C . CYS A 1 92 ? -15.467 -1.827 8.530 1.00 85.56 92 CYS A C 1
ATOM 636 O O . CYS A 1 92 ? -14.737 -2.018 7.562 1.00 85.56 92 CYS A O 1
ATOM 638 N N . SER A 1 93 ? -16.740 -1.465 8.422 1.00 83.62 93 SER A N 1
ATOM 639 C CA . SER A 1 93 ? -17.376 -1.064 7.163 1.00 83.62 93 SER A CA 1
ATOM 640 C C . SER A 1 93 ? -17.420 0.460 6.998 1.00 83.62 93 SER A C 1
ATOM 642 O O . SER A 1 93 ? -17.660 0.964 5.904 1.00 83.62 93 SER A O 1
ATOM 644 N N . VAL A 1 94 ? -17.195 1.207 8.085 1.00 81.69 94 VAL A N 1
ATOM 645 C CA . VAL A 1 94 ? -17.272 2.673 8.129 1.00 81.69 94 VAL A CA 1
ATOM 646 C C . VAL A 1 94 ? -16.060 3.247 8.859 1.00 81.69 94 VAL A C 1
ATOM 648 O O . VAL A 1 94 ? -15.554 2.676 9.827 1.00 81.69 94 VAL A O 1
ATOM 651 N N . LYS A 1 95 ? -15.599 4.407 8.386 1.00 82.38 95 LYS A N 1
ATOM 652 C CA . LYS A 1 95 ? -14.428 5.117 8.905 1.00 82.38 95 LYS A CA 1
ATOM 653 C C . LYS A 1 95 ? -14.581 5.397 10.393 1.00 82.38 95 LYS A C 1
ATOM 655 O O . LYS A 1 95 ? -15.620 5.894 10.820 1.00 82.38 95 LYS A O 1
ATOM 660 N N . ALA A 1 96 ? -13.521 5.119 11.154 1.00 82.69 96 ALA A N 1
ATOM 661 C CA . ALA A 1 96 ? -13.481 5.309 12.604 1.00 82.69 96 ALA A CA 1
ATOM 662 C C . ALA A 1 96 ? -14.598 4.578 13.381 1.00 82.69 96 ALA A C 1
ATOM 664 O O . ALA A 1 96 ? -14.871 4.926 14.528 1.00 82.69 96 ALA A O 1
ATOM 665 N N . GLN A 1 97 ? -15.224 3.563 12.779 1.00 87.50 97 GLN A N 1
ATOM 666 C CA . GLN A 1 97 ? -16.184 2.676 13.432 1.00 87.50 97 GLN A CA 1
ATOM 667 C C . GLN A 1 97 ? -15.627 1.253 13.483 1.00 87.50 97 GLN A C 1
ATOM 669 O O . GLN A 1 97 ? -14.518 0.984 13.016 1.00 87.50 97 GLN A O 1
ATOM 674 N N . CYS A 1 98 ? -16.392 0.352 14.081 1.00 87.38 98 CYS A N 1
ATOM 675 C CA . CYS A 1 98 ? -16.174 -1.076 14.060 1.00 87.38 98 CYS A CA 1
ATOM 676 C C . CYS A 1 98 ? -17.453 -1.812 13.678 1.00 87.38 98 CYS A C 1
ATOM 678 O O . CYS A 1 98 ? -18.558 -1.332 13.945 1.00 87.38 98 CYS A O 1
ATOM 680 N N . ASP A 1 99 ? -17.299 -2.986 13.077 1.00 87.31 99 ASP A N 1
ATOM 681 C CA . ASP A 1 99 ? -18.422 -3.886 12.848 1.00 87.31 99 ASP A CA 1
ATOM 682 C C . ASP A 1 99 ? -18.716 -4.687 14.131 1.00 87.31 99 ASP A C 1
ATOM 684 O O . ASP A 1 99 ? -17.813 -4.959 14.926 1.00 87.31 99 ASP A O 1
ATOM 688 N N . SER A 1 100 ? -19.980 -5.072 14.336 1.00 84.25 100 SER A N 1
ATOM 689 C CA . SER A 1 100 ? -20.490 -5.685 15.579 1.00 84.25 100 SER A CA 1
ATOM 690 C C . SER A 1 100 ? -19.686 -6.886 16.079 1.00 84.25 100 SER A C 1
ATOM 692 O O . SER A 1 100 ? -19.527 -7.076 17.282 1.00 84.25 100 SER A O 1
ATOM 694 N N . ASP A 1 101 ? -19.149 -7.673 15.149 1.00 83.69 101 ASP A N 1
ATOM 695 C CA . ASP A 1 101 ? -18.443 -8.931 15.417 1.00 83.69 101 ASP A CA 1
ATOM 696 C C . ASP A 1 101 ? -16.930 -8.818 15.204 1.00 83.69 101 ASP A C 1
ATOM 698 O O . ASP A 1 101 ? -16.214 -9.815 15.119 1.00 83.69 101 ASP A O 1
ATOM 702 N N . SER A 1 102 ? -16.439 -7.586 15.084 1.00 87.00 102 SER A N 1
ATOM 703 C CA . SER A 1 102 ? -15.058 -7.298 14.707 1.00 87.00 102 SER A CA 1
ATOM 704 C C . SER A 1 102 ? -14.274 -6.617 15.823 1.00 87.00 102 SER A C 1
ATOM 706 O O . SER A 1 102 ? -13.193 -6.092 15.591 1.00 87.00 102 SER A O 1
ATOM 708 N N . CYS A 1 103 ? -14.765 -6.627 17.060 1.00 88.00 103 CYS A N 1
ATOM 709 C CA . CYS A 1 103 ? -13.950 -6.193 18.188 1.00 88.00 103 CYS A CA 1
ATOM 710 C C . CYS A 1 103 ? -12.904 -7.248 18.544 1.00 88.00 103 CYS A C 1
ATOM 712 O O . CYS A 1 103 ? -13.205 -8.433 18.703 1.00 88.00 103 CYS A O 1
ATOM 714 N N . LEU A 1 104 ? -11.655 -6.810 18.696 1.00 86.44 104 LEU A N 1
ATOM 715 C CA . LEU A 1 104 ? -10.591 -7.660 19.215 1.00 86.44 104 LEU A CA 1
ATOM 716 C C . LEU A 1 104 ? -10.917 -8.022 20.668 1.00 86.44 104 LEU A C 1
ATOM 718 O O . LEU A 1 104 ? -11.282 -7.162 21.462 1.00 86.44 104 LEU A O 1
ATOM 722 N N . SER A 1 105 ? -10.760 -9.285 21.054 1.00 81.50 105 SER A N 1
ATOM 723 C CA . SER A 1 105 ? -10.890 -9.673 22.464 1.00 81.50 105 SER A CA 1
ATOM 724 C C . SER A 1 105 ? -9.789 -8.990 23.295 1.00 81.50 105 SER A C 1
ATOM 726 O O . SER A 1 105 ? -8.637 -8.987 22.849 1.00 81.50 105 SER A O 1
ATOM 728 N N . PRO A 1 106 ? -10.081 -8.407 24.481 1.00 84.81 106 PRO A N 1
ATOM 729 C CA . PRO A 1 106 ? -11.302 -8.516 25.299 1.00 84.81 106 PRO A CA 1
ATOM 730 C C . PRO A 1 106 ? -12.291 -7.334 25.175 1.00 84.81 106 PRO A C 1
ATOM 732 O O . PRO A 1 106 ? -13.071 -7.085 26.100 1.00 84.81 106 PRO A O 1
ATOM 735 N N . PHE A 1 107 ? -12.227 -6.556 24.095 1.00 85.88 107 PHE A N 1
ATOM 736 C CA . PHE A 1 107 ? -13.049 -5.362 23.903 1.00 85.88 107 PHE A CA 1
ATOM 737 C C . PHE A 1 107 ? -14.483 -5.741 23.517 1.00 85.88 107 PHE A C 1
ATOM 739 O O . PHE A 1 107 ? -14.708 -6.714 22.797 1.00 85.88 107 PHE A O 1
ATOM 746 N N . LEU A 1 108 ? -15.458 -4.980 24.015 1.00 85.56 108 LEU A N 1
ATOM 747 C CA . LEU A 1 108 ? -16.874 -5.176 23.711 1.00 85.56 108 LEU A CA 1
ATOM 748 C C . LEU A 1 108 ? -17.330 -4.141 22.690 1.00 85.56 108 LEU A C 1
ATOM 750 O O . LEU A 1 108 ? -16.941 -2.975 22.759 1.00 85.56 108 LEU A O 1
ATOM 754 N N . TYR A 1 109 ? -18.171 -4.584 21.761 1.00 87.31 109 TYR A N 1
ATOM 755 C CA . TYR A 1 109 ? -18.810 -3.702 20.801 1.00 87.31 109 TYR A CA 1
ATOM 756 C C . TYR A 1 109 ? -19.835 -2.807 21.496 1.00 87.31 109 TYR A C 1
ATOM 758 O O . TYR A 1 109 ? -20.765 -3.298 22.138 1.00 87.31 109 TYR A O 1
ATOM 766 N N . ASP A 1 110 ? -19.665 -1.498 21.353 1.00 87.75 110 ASP A N 1
ATOM 767 C CA . ASP A 1 110 ? -20.624 -0.499 21.794 1.00 87.75 110 ASP A CA 1
ATOM 768 C C . ASP A 1 110 ? -21.442 -0.016 20.592 1.00 87.75 110 ASP A C 1
ATOM 770 O O . ASP A 1 110 ? -20.937 0.678 19.709 1.00 87.75 110 ASP A O 1
ATOM 774 N N . ASP A 1 111 ? -22.723 -0.387 20.557 1.00 85.50 111 ASP A N 1
ATOM 775 C CA . ASP A 1 111 ? -23.622 -0.039 19.452 1.00 85.50 111 ASP A CA 1
ATOM 776 C C . ASP A 1 111 ? -23.890 1.474 19.357 1.00 85.50 111 ASP A C 1
ATOM 778 O O . ASP A 1 111 ? -24.125 1.992 18.266 1.00 85.50 111 ASP A O 1
ATOM 782 N N . SER A 1 112 ? -23.794 2.193 20.483 1.00 85.00 112 SER A N 1
ATOM 783 C CA . SER A 1 112 ? -24.065 3.635 20.566 1.00 85.00 112 SER A CA 1
ATOM 784 C C . SER A 1 112 ? -23.004 4.461 19.841 1.00 85.00 112 SER A C 1
ATOM 786 O O . SER A 1 112 ? -23.316 5.428 19.148 1.00 85.00 112 SER A O 1
ATOM 788 N N . THR A 1 113 ? -21.739 4.084 20.007 1.00 83.88 113 THR A N 1
ATOM 789 C CA . THR A 1 113 ? -20.574 4.751 19.414 1.00 83.88 113 THR A CA 1
ATOM 790 C C . THR A 1 113 ? -20.063 4.033 18.172 1.00 83.88 113 THR A C 1
ATOM 792 O O . THR A 1 113 ? -19.259 4.604 17.439 1.00 83.88 113 THR A O 1
ATOM 795 N N . LYS A 1 114 ? -20.528 2.801 17.916 1.00 86.62 114 LYS A N 1
ATOM 796 C CA . LYS A 1 114 ? -19.999 1.896 16.887 1.00 86.62 114 LYS A CA 1
ATOM 797 C C . LYS A 1 114 ? -18.496 1.667 17.068 1.00 86.62 114 LYS A C 1
ATOM 799 O O . LYS A 1 114 ? -17.761 1.594 16.090 1.00 86.62 114 LYS A O 1
ATOM 804 N N . THR A 1 115 ? -18.022 1.585 18.313 1.00 86.75 115 THR A N 1
ATOM 805 C CA . THR A 1 115 ? -16.600 1.382 18.640 1.00 86.75 115 THR A CA 1
ATOM 806 C C . THR A 1 115 ? -16.398 0.211 19.595 1.00 86.75 115 THR A C 1
ATOM 808 O O . THR A 1 115 ? -17.345 -0.296 20.191 1.00 86.75 115 THR A O 1
ATOM 811 N N . CYS A 1 116 ? -15.151 -0.241 19.729 1.00 85.81 116 CYS A N 1
ATOM 812 C CA . CYS A 1 116 ? -14.782 -1.299 20.660 1.00 85.81 116 CYS A CA 1
ATOM 813 C C . CYS A 1 116 ? -14.252 -0.683 21.949 1.00 85.81 116 CYS A C 1
ATOM 815 O O . CYS A 1 116 ? -13.155 -0.119 21.981 1.00 85.81 116 CYS A O 1
ATOM 817 N N . LEU A 1 117 ? -15.025 -0.803 23.022 1.00 84.88 117 LEU A N 1
ATOM 818 C CA . LEU A 1 117 ? -14.654 -0.269 24.324 1.00 84.88 117 LEU A CA 1
ATOM 819 C C . LEU A 1 117 ? -14.047 -1.376 25.182 1.00 84.88 117 LEU A C 1
ATOM 821 O O . LEU A 1 117 ? -14.548 -2.501 25.264 1.00 84.88 117 LEU A O 1
ATOM 825 N N . GLY A 1 118 ? -12.926 -1.053 25.826 1.00 75.88 118 GLY A N 1
ATOM 826 C CA . GLY A 1 118 ? -12.362 -1.917 26.851 1.00 75.88 118 GLY A CA 1
ATOM 827 C C . GLY A 1 118 ? -13.323 -1.946 28.030 1.00 75.88 118 GLY A C 1
ATOM 828 O O . GLY A 1 118 ? -14.019 -0.963 28.282 1.00 75.88 118 GLY A O 1
ATOM 829 N N . ARG A 1 119 ? -13.369 -3.056 28.770 1.00 58.34 119 ARG A N 1
ATOM 830 C CA . ARG A 1 119 ? -14.100 -3.112 30.040 1.00 58.34 119 ARG A CA 1
ATOM 831 C C . ARG A 1 119 ? -13.544 -2.067 31.014 1.00 58.34 119 ARG A C 1
ATOM 833 O O . ARG A 1 119 ? -12.683 -2.371 31.833 1.00 58.34 119 ARG A O 1
ATOM 840 N N . SER A 1 120 ? -14.083 -0.858 30.984 1.00 50.19 120 SER A N 1
ATOM 841 C CA . SER A 1 120 ? -14.217 -0.047 32.181 1.00 50.19 120 SER A CA 1
ATOM 842 C C . SER A 1 120 ? -15.435 -0.604 32.902 1.00 50.19 120 SER A C 1
ATOM 844 O O . SER A 1 120 ? -16.566 -0.237 32.599 1.00 50.19 120 SER A O 1
ATOM 846 N N . CYS A 1 121 ? -15.215 -1.559 33.811 1.00 45.00 121 CYS A N 1
ATOM 847 C CA . CYS A 1 121 ? -16.200 -1.832 34.850 1.00 45.00 121 CYS A CA 1
ATOM 848 C C . CYS A 1 121 ? -16.453 -0.501 35.567 1.00 45.00 121 CYS A C 1
ATOM 850 O O . CYS A 1 121 ? -15.623 -0.066 36.364 1.00 45.00 121 CYS A O 1
ATOM 852 N N . VAL A 1 122 ? -17.559 0.167 35.246 1.00 44.66 122 VAL A N 1
ATOM 853 C CA . VAL A 1 122 ? -18.136 1.160 36.144 1.00 44.66 122 VAL A CA 1
ATOM 854 C C . VAL A 1 122 ? -18.722 0.332 37.284 1.00 44.66 122 VAL A C 1
ATOM 856 O O . VAL A 1 122 ? -19.714 -0.370 37.096 1.00 44.66 122 VAL A O 1
ATOM 859 N N . LEU A 1 123 ? -17.967 0.292 38.383 1.00 38.59 123 LEU A N 1
ATOM 860 C CA . LEU A 1 123 ? -18.351 -0.288 39.669 1.00 38.59 123 LEU A CA 1
ATOM 861 C C . LEU A 1 123 ? -19.550 0.460 40.258 1.00 38.59 123 LEU A C 1
ATOM 863 O O . LEU A 1 123 ? -19.570 1.706 40.131 1.00 38.59 123 LEU A O 1
#

Organism: Ridgeia piscesae (NCBI:txid27915)

Radius of gyration: 21.01 Å; chains: 1; bounding box: 57×20×64 Å

pLDDT: mean 84.49, std 10.63, range [38.59, 94.19]

Sequence (123 aa):
MKSDGTCLECPTGCAVCSLSADGTSATCVSGKCKQRYIQATDLSCIPCPADCVSCYLEGETAKCAVDGCNDLFIQDSSDASCTGCAAHCSKCSVKAQCDSDSCLSPFLYDDSTKTCLGRSCVL

Foldseek 3Di:
DPPVPDDDDAAPQFQDWDADPNNPDTAHDPPGGHFQWDADPRRHTHGAAPQFRAWDDDDNDTAHDQPGGHFQWGQDPVGSHTAGEAPQFRDDPDHPAHDQPGGHPPFHQDPVNNHTHDPPPPD